Protein AF-A0A6C0EE30-F1 (afdb_monomer)

Organism: NCBI:txid1070528

pLDDT: mean 83.65, std 16.2, range [36.75, 96.75]

Sequence (124 aa):
MDLNNGRYNIQQLIKMKGKYTRYDMIGAINHWCSKNGGSYFTYIEKRRKSELEEIVVQYDINVDEMLVEIVKEREKANNFIPELQAKIKKNIDFFLDKIAMLESLLTAEQHEKYMEYCNSQNSN

Radius of gyration: 30.44 Å; Cα contacts (8 Å, |Δi|>4): 51; chains: 1; bounding box: 84×25×74 Å

Secondary structure (DSSP, 8-state):
---------TTS----SS---HHHHHHHHHHHHHHTTPPP-GGGGGS-HHHHHHHHHHTT--HHHHHHHHHHHHHHHHHHHHHHHHHHHHHHHHHHHHHHHHHHTS-HHHHHHHHHHHHHHS--

Foldseek 3Di:
DDPPPPPPPPPPCPDDDDDDDLVLLLQQVQQVCVVVVHDRDPVSNVDDPVVSRVVCSVVVGPSVVSVVVVVVVVVVVVVVVVVVVVVVVVVVVVVVVVVVVVLVVDDPVRNVVVVVVVVVVVPD

Structure (mmCIF, N/CA/C/O backbone):
data_AF-A0A6C0EE30-F1
#
_entry.id   AF-A0A6C0EE30-F1
#
loop_
_atom_site.group_PDB
_atom_site.id
_atom_site.type_symbol
_atom_site.label_atom_id
_atom_site.label_alt_id
_atom_site.label_comp_id
_atom_site.label_asym_id
_atom_site.label_entity_id
_atom_site.label_seq_id
_atom_site.pdbx_PDB_ins_code
_atom_site.Cartn_x
_atom_site.Cartn_y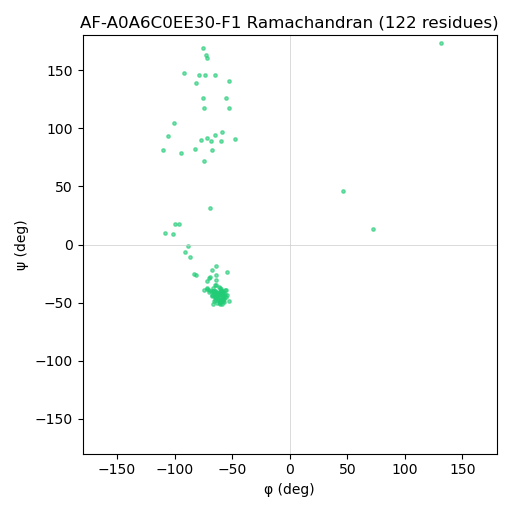
_atom_site.Cartn_z
_atom_site.occupancy
_atom_site.B_iso_or_equiv
_atom_site.auth_seq_id
_atom_site.auth_comp_id
_atom_site.auth_asym_id
_atom_site.auth_atom_id
_atom_site.pdbx_PDB_model_num
ATOM 1 N N . MET A 1 1 ? 54.076 -2.008 -29.529 1.00 37.97 1 MET A N 1
ATOM 2 C CA . MET A 1 1 ? 53.333 -1.320 -28.453 1.00 37.97 1 MET A CA 1
ATOM 3 C C . MET A 1 1 ? 52.061 -0.798 -29.087 1.00 37.97 1 MET A C 1
ATOM 5 O O . MET A 1 1 ? 52.052 0.316 -29.590 1.00 37.97 1 MET A O 1
ATOM 9 N N . ASP A 1 2 ? 51.037 -1.645 -29.139 1.00 38.50 2 ASP A N 1
ATOM 10 C CA . ASP A 1 2 ? 49.743 -1.311 -29.728 1.00 38.50 2 ASP A CA 1
ATOM 11 C C . ASP A 1 2 ? 48.768 -0.971 -28.608 1.00 38.50 2 ASP A C 1
ATOM 13 O O . ASP A 1 2 ? 48.280 -1.851 -27.902 1.00 38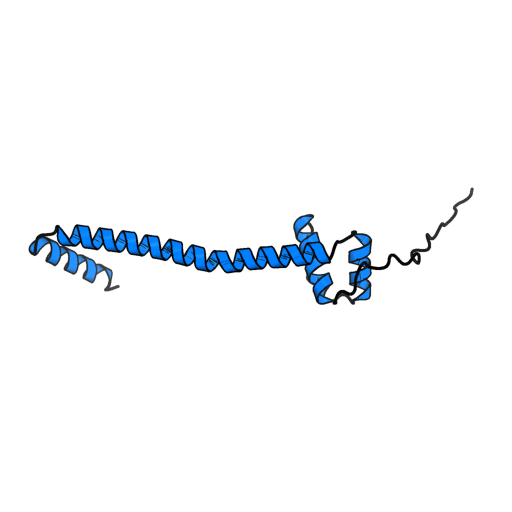.50 2 ASP A O 1
ATOM 17 N N . LEU A 1 3 ? 48.482 0.317 -28.437 1.00 41.25 3 LEU A N 1
ATOM 18 C CA . LEU A 1 3 ? 47.322 0.765 -27.674 1.00 41.25 3 LEU A CA 1
ATOM 19 C C . LEU A 1 3 ? 46.189 0.997 -28.672 1.00 41.25 3 LEU A C 1
ATOM 21 O O . LEU A 1 3 ? 45.905 2.118 -29.090 1.00 41.25 3 LEU A O 1
ATOM 25 N N . ASN A 1 4 ? 45.580 -0.120 -29.078 1.00 41.34 4 ASN A N 1
ATOM 26 C CA . ASN A 1 4 ? 44.314 -0.160 -29.797 1.00 41.34 4 ASN A CA 1
ATOM 27 C C . ASN A 1 4 ? 43.247 0.521 -28.937 1.00 41.34 4 ASN A C 1
ATOM 29 O O . ASN A 1 4 ? 42.655 -0.078 -28.039 1.00 41.34 4 ASN A O 1
ATOM 33 N N . ASN A 1 5 ? 43.014 1.798 -29.225 1.00 47.44 5 ASN A N 1
ATOM 34 C CA . ASN A 1 5 ? 41.933 2.594 -28.671 1.00 47.44 5 ASN A CA 1
ATOM 35 C C . ASN A 1 5 ? 40.626 2.153 -29.348 1.00 47.44 5 ASN A C 1
ATOM 37 O O . ASN A 1 5 ? 40.075 2.826 -30.220 1.00 47.44 5 ASN A O 1
ATOM 41 N N . GLY A 1 6 ? 40.172 0.955 -28.977 1.00 36.75 6 GLY A N 1
ATOM 42 C CA . GLY A 1 6 ? 38.884 0.399 -29.354 1.00 36.75 6 GLY A CA 1
ATOM 43 C C . GLY A 1 6 ? 37.780 1.203 -28.686 1.00 36.75 6 GLY A C 1
ATOM 44 O O . GLY A 1 6 ? 37.248 0.807 -27.653 1.00 36.75 6 GLY A O 1
ATOM 45 N N . ARG A 1 7 ? 37.431 2.348 -29.283 1.00 39.69 7 ARG A N 1
ATOM 46 C CA . ARG A 1 7 ? 36.115 2.958 -29.107 1.00 39.69 7 ARG A CA 1
ATOM 47 C C . ARG A 1 7 ? 35.106 1.931 -29.599 1.00 39.69 7 ARG A C 1
ATOM 49 O O . ARG A 1 7 ? 34.791 1.889 -30.786 1.00 39.69 7 ARG A O 1
ATOM 56 N N . TYR A 1 8 ? 34.659 1.059 -28.698 1.00 43.38 8 TYR A N 1
ATOM 57 C CA . TYR A 1 8 ? 33.507 0.217 -28.954 1.00 43.38 8 TYR A CA 1
ATOM 58 C C . TYR A 1 8 ? 32.388 1.144 -29.394 1.00 43.38 8 TYR A C 1
ATOM 60 O O . TYR A 1 8 ? 32.014 2.091 -28.705 1.00 43.38 8 TYR A O 1
ATOM 68 N N . ASN A 1 9 ? 31.951 0.920 -30.621 1.00 45.88 9 ASN A N 1
ATOM 69 C CA . ASN A 1 9 ? 30.910 1.671 -31.270 1.00 45.88 9 ASN A CA 1
ATOM 70 C C . ASN A 1 9 ? 29.601 1.327 -30.538 1.00 45.88 9 ASN A C 1
ATOM 72 O O . ASN A 1 9 ? 28.919 0.374 -30.909 1.00 45.88 9 ASN A O 1
ATOM 76 N N . ILE A 1 10 ? 29.257 2.077 -29.478 1.00 46.09 10 ILE A N 1
ATOM 77 C CA . ILE A 1 10 ? 27.979 1.998 -28.724 1.00 46.09 10 ILE A CA 1
ATOM 78 C C . ILE A 1 10 ? 26.808 2.514 -29.601 1.00 46.09 10 ILE A C 1
ATOM 80 O O . ILE A 1 10 ? 25.856 3.131 -29.143 1.00 46.09 10 ILE A O 1
ATOM 84 N N . GLN A 1 11 ? 26.908 2.313 -30.914 1.00 43.19 11 GLN A N 1
ATOM 85 C CA . GLN A 1 11 ? 25.850 2.470 -31.904 1.00 43.19 11 GLN A CA 1
ATOM 86 C C . GLN A 1 11 ? 25.381 1.111 -32.433 1.00 43.19 11 GLN A C 1
ATOM 88 O O . GLN A 1 11 ? 24.589 1.062 -33.374 1.00 43.19 11 GLN A O 1
ATOM 93 N N . GLN A 1 12 ? 25.798 -0.008 -31.825 1.00 47.94 12 GLN A N 1
ATOM 94 C CA . GLN A 1 12 ? 24.924 -1.176 -31.845 1.00 47.94 12 GLN A CA 1
ATOM 95 C C . GLN A 1 12 ? 23.680 -0.787 -31.052 1.00 47.94 12 GLN A C 1
ATOM 97 O O . GLN A 1 12 ? 23.691 -0.810 -29.828 1.00 47.94 12 GLN A O 1
ATOM 102 N N . LEU A 1 13 ? 22.664 -0.315 -31.780 1.00 52.53 13 LEU A N 1
ATOM 103 C CA . LEU A 1 13 ? 21.341 0.054 -31.297 1.00 52.53 13 LEU A CA 1
ATOM 104 C C . LEU A 1 13 ? 20.806 -1.059 -30.396 1.00 52.53 13 LEU A C 1
ATOM 106 O O . LEU A 1 13 ? 20.146 -1.986 -30.873 1.00 52.53 13 LEU A O 1
ATOM 110 N N . ILE A 1 14 ? 21.066 -0.971 -29.093 1.00 56.06 14 ILE A N 1
ATOM 111 C CA . ILE A 1 14 ? 20.335 -1.772 -28.129 1.00 56.06 14 ILE A CA 1
ATOM 112 C C . ILE A 1 14 ? 18.950 -1.145 -28.095 1.00 56.06 14 ILE A C 1
ATOM 114 O O . ILE A 1 14 ? 18.685 -0.122 -27.468 1.00 56.06 14 ILE A O 1
ATOM 118 N N . LYS A 1 15 ? 18.090 -1.694 -28.941 1.00 66.25 15 LYS A N 1
ATOM 119 C CA . LYS A 1 15 ? 16.738 -1.212 -29.133 1.00 66.25 15 LYS A CA 1
ATOM 120 C C . LYS A 1 15 ? 15.924 -1.655 -27.928 1.00 66.25 15 LYS A C 1
ATOM 122 O O . LYS A 1 15 ? 15.869 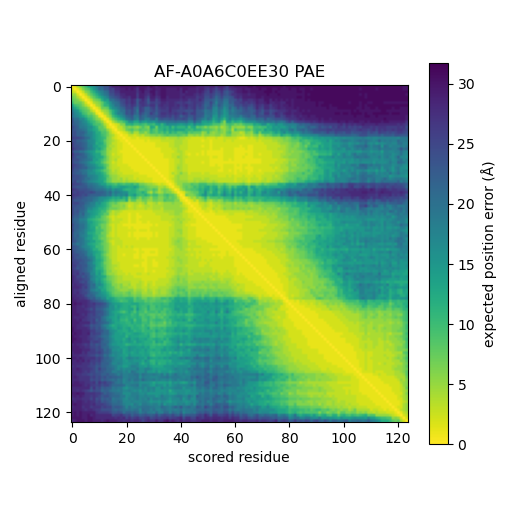-2.850 -27.636 1.00 66.25 15 LYS A O 1
ATOM 127 N N . MET A 1 16 ? 15.266 -0.712 -27.260 1.00 78.00 16 MET A N 1
ATOM 128 C CA . MET A 1 16 ? 14.304 -1.065 -26.223 1.00 78.00 16 MET A CA 1
ATOM 129 C C . MET A 1 16 ? 13.260 -2.057 -26.748 1.00 78.00 16 MET A C 1
ATOM 131 O O . MET A 1 16 ? 12.741 -1.929 -27.864 1.00 78.00 16 MET A O 1
ATOM 135 N N . LYS A 1 17 ? 12.908 -3.016 -25.894 1.00 74.38 17 LYS A N 1
ATOM 136 C CA . LYS A 1 17 ? 11.840 -3.983 -26.136 1.00 74.38 17 LYS A CA 1
ATOM 137 C C . LYS A 1 17 ? 10.493 -3.344 -25.784 1.00 74.38 17 LYS A C 1
ATOM 139 O O . LYS A 1 17 ? 10.008 -3.526 -24.678 1.00 74.38 17 LYS A O 1
ATOM 144 N N . GLY A 1 18 ? 9.912 -2.558 -26.690 1.00 80.62 18 GLY A N 1
ATOM 145 C CA . GLY A 1 18 ? 8.553 -2.017 -26.527 1.00 80.62 18 GLY A CA 1
ATOM 146 C C . GLY A 1 18 ? 8.418 -0.518 -26.794 1.00 80.62 18 GLY A C 1
ATOM 147 O O . GLY A 1 18 ? 9.395 0.188 -27.045 1.00 80.62 18 GLY A O 1
ATOM 148 N N . LYS A 1 19 ? 7.172 -0.030 -26.781 1.00 87.62 19 LYS A N 1
ATOM 149 C CA . LYS A 1 19 ? 6.827 1.389 -26.959 1.00 87.62 19 LYS A CA 1
ATOM 150 C C . LYS A 1 19 ? 6.325 1.964 -25.636 1.00 87.62 19 LYS A C 1
ATOM 152 O O . LYS A 1 19 ? 5.124 2.095 -25.439 1.00 87.62 19 LYS A O 1
ATOM 157 N N . TYR A 1 20 ? 7.251 2.334 -24.761 1.00 92.19 20 TYR A N 1
ATOM 158 C CA . TYR A 1 20 ? 6.923 2.910 -23.457 1.00 92.19 20 TYR A CA 1
ATOM 159 C C . TYR A 1 20 ? 6.868 4.435 -23.503 1.00 92.19 20 TYR A C 1
ATOM 161 O O . TYR A 1 20 ? 7.592 5.094 -24.270 1.00 92.19 20 TYR A O 1
ATOM 169 N N . THR A 1 21 ? 5.995 5.010 -22.681 1.00 93.88 21 THR A N 1
ATOM 170 C CA . THR A 1 21 ? 5.989 6.445 -22.414 1.00 93.88 21 THR A CA 1
ATOM 171 C C . THR A 1 21 ? 7.142 6.818 -21.480 1.00 93.88 21 THR A C 1
ATOM 173 O O . THR A 1 21 ? 7.808 5.970 -20.887 1.00 93.88 21 THR A O 1
ATOM 176 N N . ARG A 1 22 ? 7.392 8.124 -21.333 1.00 94.25 22 ARG A N 1
ATOM 177 C CA . ARG A 1 22 ? 8.385 8.625 -20.373 1.00 94.25 22 ARG A CA 1
ATOM 178 C C . ARG A 1 22 ? 8.045 8.195 -18.940 1.00 94.25 22 ARG A C 1
ATOM 180 O O . ARG A 1 22 ? 8.939 7.829 -18.189 1.00 94.25 22 ARG A O 1
ATOM 187 N N . TYR A 1 23 ? 6.762 8.235 -18.586 1.00 92.88 23 TYR A N 1
ATOM 188 C CA . TYR A 1 23 ? 6.285 7.925 -17.240 1.00 92.88 23 TYR A CA 1
ATOM 189 C C . TYR A 1 23 ? 6.373 6.434 -16.918 1.00 92.88 23 TYR A C 1
ATOM 191 O O . TYR A 1 23 ? 6.778 6.093 -15.812 1.00 92.88 23 TYR A O 1
ATOM 199 N N . ASP A 1 24 ? 6.099 5.568 -17.896 1.00 94.00 24 ASP A N 1
ATOM 200 C CA . ASP A 1 24 ? 6.273 4.117 -17.758 1.00 94.00 24 ASP A CA 1
ATOM 201 C C . ASP A 1 24 ? 7.719 3.766 -17.390 1.00 94.00 24 ASP A C 1
ATOM 203 O O . ASP A 1 24 ? 7.970 3.024 -16.443 1.00 94.00 24 ASP A O 1
ATOM 207 N N . MET A 1 25 ? 8.686 4.365 -18.094 1.00 93.81 25 MET A N 1
ATOM 208 C CA . MET A 1 25 ? 10.107 4.141 -17.822 1.00 93.81 25 MET A CA 1
ATOM 209 C C . MET A 1 25 ? 10.542 4.729 -16.482 1.00 93.81 25 MET A C 1
ATOM 211 O O . MET A 1 25 ? 11.290 4.082 -15.762 1.00 93.81 25 MET A O 1
ATOM 215 N N . ILE A 1 26 ? 10.065 5.922 -16.111 1.00 93.69 26 ILE A N 1
ATOM 216 C CA . ILE A 1 26 ? 10.344 6.498 -14.784 1.00 93.69 26 ILE A CA 1
ATOM 217 C C . ILE A 1 26 ? 9.848 5.556 -13.682 1.00 93.69 26 ILE A C 1
ATOM 219 O O . ILE A 1 26 ? 10.602 5.255 -12.758 1.00 93.69 26 ILE A O 1
ATOM 223 N N . GLY A 1 27 ? 8.608 5.072 -13.796 1.00 92.19 27 GLY A N 1
ATOM 224 C CA . GLY A 1 27 ? 8.029 4.128 -12.843 1.00 92.19 27 GLY A CA 1
ATOM 225 C C . GLY A 1 27 ? 8.849 2.844 -12.755 1.00 92.19 27 GLY A C 1
ATOM 226 O O . GLY A 1 27 ? 9.272 2.460 -11.667 1.00 92.19 27 GLY A O 1
ATOM 227 N N . ALA A 1 28 ? 9.148 2.233 -13.902 1.00 93.56 28 ALA A N 1
ATOM 228 C CA . ALA A 1 28 ? 9.917 0.997 -13.966 1.00 93.56 28 ALA A CA 1
ATOM 229 C C . ALA A 1 28 ? 11.341 1.139 -13.413 1.00 93.56 28 ALA A C 1
ATOM 231 O O . ALA A 1 28 ? 11.780 0.285 -12.648 1.00 93.56 28 ALA A O 1
ATOM 232 N N . ILE A 1 29 ? 12.055 2.218 -13.749 1.00 93.06 29 ILE A N 1
ATOM 233 C CA . ILE A 1 29 ? 13.419 2.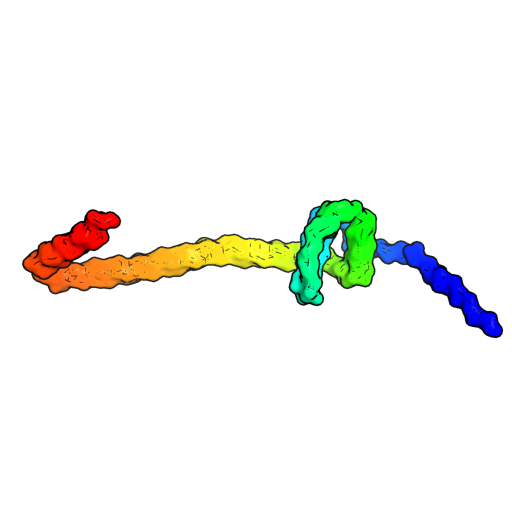439 -13.256 1.00 93.06 29 ILE A CA 1
ATOM 234 C C . ILE A 1 29 ? 13.413 2.693 -11.748 1.00 93.06 29 ILE A C 1
ATOM 236 O O . ILE A 1 29 ? 14.227 2.115 -11.034 1.00 93.06 29 ILE A O 1
ATOM 240 N N . ASN A 1 30 ? 12.495 3.521 -11.242 1.00 92.00 30 ASN A N 1
ATOM 241 C CA . ASN A 1 30 ? 12.398 3.775 -9.804 1.00 92.00 30 ASN A CA 1
ATOM 242 C C . ASN A 1 30 ? 12.092 2.492 -9.023 1.00 92.00 30 ASN A C 1
ATOM 244 O O . ASN A 1 30 ? 12.715 2.240 -7.990 1.00 92.00 30 ASN A O 1
ATOM 248 N N . HIS A 1 31 ? 11.179 1.666 -9.535 1.00 91.62 31 HIS A N 1
ATOM 249 C CA . HIS A 1 31 ? 10.846 0.377 -8.933 1.00 91.62 31 HIS A CA 1
ATOM 250 C C . HIS A 1 31 ? 12.029 -0.596 -8.962 1.00 91.62 31 HIS A C 1
ATOM 252 O O . HIS A 1 31 ? 12.388 -1.178 -7.937 1.00 91.62 31 HIS A O 1
ATOM 258 N N . TRP A 1 32 ? 12.715 -0.698 -10.103 1.00 92.81 32 TRP A N 1
ATOM 259 C CA . TRP A 1 32 ? 13.929 -1.500 -10.238 1.00 92.81 32 TRP A CA 1
ATOM 260 C C . TRP A 1 32 ? 15.026 -1.050 -9.262 1.00 92.81 32 TRP A C 1
ATOM 262 O O . TRP A 1 32 ? 15.622 -1.888 -8.584 1.00 92.81 32 TRP A O 1
ATOM 272 N N . CYS A 1 33 ? 15.259 0.258 -9.120 1.00 89.31 33 CYS A N 1
ATOM 273 C CA . CYS A 1 33 ? 16.209 0.800 -8.147 1.00 89.31 33 CYS A CA 1
ATOM 274 C C . CYS A 1 33 ? 15.829 0.397 -6.718 1.00 89.31 33 CYS A C 1
ATOM 276 O O . CYS A 1 33 ? 16.674 -0.136 -6.001 1.00 89.31 33 CYS A O 1
ATOM 278 N N . SER A 1 34 ? 14.559 0.574 -6.334 1.00 87.94 34 SER A N 1
ATOM 279 C CA . SER A 1 34 ? 14.060 0.191 -5.007 1.00 87.94 34 SER A CA 1
ATOM 280 C C . SER A 1 34 ? 14.319 -1.286 -4.692 1.00 87.94 34 SER A C 1
ATOM 282 O O . SER A 1 34 ? 14.679 -1.622 -3.566 1.00 87.94 34 SER A O 1
ATOM 284 N N . LYS A 1 35 ? 14.166 -2.176 -5.680 1.00 88.25 35 LYS A N 1
ATOM 285 C CA . LYS A 1 35 ? 14.427 -3.615 -5.522 1.00 88.25 35 LYS A CA 1
ATOM 286 C C . LYS A 1 35 ? 15.905 -3.968 -5.406 1.00 88.25 35 LYS A C 1
ATOM 288 O O . LYS A 1 35 ? 16.247 -4.932 -4.729 1.00 88.25 35 LYS A O 1
ATOM 293 N N . ASN A 1 36 ? 16.774 -3.200 -6.054 1.00 87.88 36 ASN A N 1
ATOM 294 C CA . ASN A 1 36 ? 18.209 -3.471 -6.122 1.00 87.88 36 ASN A CA 1
ATOM 295 C C . ASN A 1 36 ? 19.027 -2.631 -5.123 1.00 87.88 36 ASN A C 1
ATOM 297 O O . ASN A 1 36 ? 20.240 -2.498 -5.271 1.00 87.88 36 ASN A O 1
ATOM 301 N N . GLY A 1 37 ? 18.378 -2.051 -4.105 1.00 78.06 37 GLY A N 1
ATOM 302 C CA . GLY A 1 37 ? 19.039 -1.254 -3.063 1.00 78.06 37 GLY A CA 1
ATOM 303 C C . GLY A 1 37 ? 19.533 0.119 -3.535 1.00 78.06 37 GLY A C 1
ATOM 304 O O . GLY A 1 37 ? 20.322 0.761 -2.843 1.00 78.06 37 GLY A O 1
ATOM 305 N N . GLY A 1 38 ? 19.088 0.573 -4.708 1.00 74.81 38 GLY A N 1
ATOM 306 C CA . GLY A 1 38 ? 19.342 1.912 -5.222 1.00 74.81 38 GLY A CA 1
ATOM 307 C C . GLY A 1 38 ? 18.379 2.935 -4.621 1.00 74.81 38 GLY A C 1
ATOM 308 O O . GLY A 1 38 ? 17.184 2.681 -4.480 1.00 74.81 38 GLY A O 1
ATOM 309 N N . SER A 1 39 ? 18.889 4.119 -4.287 1.00 65.50 39 SER A N 1
ATOM 310 C CA . SER A 1 39 ? 18.061 5.224 -3.799 1.00 65.50 39 SER A CA 1
ATOM 311 C C . SER A 1 39 ? 17.089 5.726 -4.871 1.00 65.50 39 SER A C 1
ATOM 313 O O . SER A 1 39 ? 17.430 5.788 -6.052 1.00 65.50 39 SER A O 1
ATOM 315 N N . TYR A 1 40 ? 15.897 6.156 -4.445 1.00 64.56 40 TYR A N 1
ATOM 316 C CA . TYR A 1 40 ? 14.948 6.874 -5.297 1.00 64.56 40 TYR A CA 1
ATOM 317 C C . TYR A 1 40 ? 15.616 8.111 -5.902 1.00 64.56 40 TYR A C 1
ATOM 319 O O . TYR A 1 40 ? 16.147 8.963 -5.183 1.00 64.56 40 TYR A O 1
ATOM 327 N N . PHE A 1 41 ? 15.571 8.238 -7.223 1.00 66.75 41 PHE A N 1
ATOM 328 C CA . PHE A 1 41 ? 16.213 9.345 -7.910 1.00 66.75 41 PHE A CA 1
ATOM 329 C C . PHE A 1 41 ? 15.171 10.348 -8.394 1.00 66.75 41 PHE A C 1
ATOM 331 O O . PHE A 1 41 ? 14.696 10.263 -9.519 1.00 66.75 41 PHE A O 1
ATOM 338 N N . THR A 1 42 ? 14.892 11.384 -7.598 1.00 66.25 42 THR A N 1
ATOM 339 C CA . THR A 1 42 ? 14.108 12.558 -8.050 1.00 66.25 42 THR A CA 1
ATOM 340 C C . THR A 1 42 ? 14.694 13.199 -9.316 1.00 66.25 42 THR A C 1
ATOM 342 O O . THR A 1 42 ? 13.981 13.836 -10.088 1.00 66.25 42 THR A O 1
ATOM 345 N N . TYR A 1 43 ? 15.995 13.015 -9.585 1.00 71.69 43 TYR A N 1
ATOM 346 C CA . TYR A 1 43 ? 16.620 13.502 -10.815 1.00 71.69 43 TYR A CA 1
ATOM 347 C C . TYR A 1 43 ? 16.135 12.774 -12.076 1.00 71.69 43 TYR A C 1
ATOM 349 O O . TYR A 1 43 ? 16.277 13.323 -13.169 1.00 71.69 43 TYR A O 1
ATOM 357 N N . ILE A 1 44 ? 15.589 11.557 -11.962 1.00 84.00 44 ILE A N 1
ATOM 358 C CA . ILE A 1 44 ? 15.175 10.767 -13.127 1.00 84.00 44 ILE A CA 1
ATOM 359 C C . ILE A 1 44 ? 13.954 11.372 -13.818 1.00 84.00 44 ILE A C 1
ATOM 361 O O . ILE A 1 44 ? 13.819 11.291 -15.035 1.00 84.00 44 ILE A O 1
ATOM 365 N N . GLU A 1 45 ? 13.120 12.079 -13.057 1.00 84.12 45 GLU A N 1
ATOM 366 C CA . GLU A 1 45 ? 11.929 12.768 -13.554 1.00 84.12 45 GLU A CA 1
ATOM 367 C C . GLU A 1 45 ? 12.273 13.893 -14.541 1.00 84.12 45 GLU A C 1
ATOM 369 O O . GLU A 1 45 ? 11.466 14.229 -15.412 1.00 84.12 45 GLU A O 1
ATOM 374 N N . LYS A 1 46 ? 13.486 14.454 -14.427 1.00 88.31 46 LYS A N 1
ATOM 375 C CA . LYS A 1 46 ? 14.003 15.523 -15.294 1.00 88.31 46 LYS A CA 1
ATOM 376 C C . LYS A 1 46 ? 14.671 14.998 -16.567 1.00 88.31 46 LYS A C 1
ATOM 378 O O . LYS A 1 46 ? 14.982 15.798 -17.448 1.00 88.31 46 LYS A O 1
ATOM 383 N N . ARG A 1 47 ? 14.915 13.688 -16.668 1.00 89.88 47 ARG A N 1
ATOM 384 C CA . ARG A 1 47 ? 15.580 13.091 -17.830 1.00 89.88 47 ARG A CA 1
ATOM 385 C C . ARG A 1 47 ? 14.649 13.040 -19.034 1.00 89.88 47 ARG A C 1
ATOM 387 O O . ARG A 1 47 ? 13.435 12.841 -18.927 1.00 89.88 47 ARG A O 1
ATOM 394 N N . ARG A 1 48 ? 15.237 13.217 -20.211 1.00 92.75 48 ARG A N 1
ATOM 395 C CA . ARG A 1 48 ? 14.547 13.074 -21.493 1.00 92.75 48 ARG A CA 1
ATOM 396 C C . ARG A 1 48 ? 14.258 11.605 -21.760 1.00 92.75 48 ARG A C 1
ATOM 398 O O . ARG A 1 48 ? 14.911 10.717 -21.225 1.00 92.75 48 ARG A O 1
ATOM 405 N N . LYS A 1 49 ? 13.304 11.350 -22.657 1.00 91.06 49 LYS A N 1
ATOM 406 C CA . LYS A 1 49 ? 12.907 9.989 -23.028 1.00 91.06 49 LYS A CA 1
ATOM 407 C C . LYS A 1 49 ? 14.106 9.124 -23.443 1.00 91.06 49 LYS A C 1
ATOM 409 O O . LYS A 1 49 ? 14.260 8.043 -22.903 1.00 91.06 49 LYS A O 1
ATOM 414 N N . SER A 1 50 ? 14.970 9.628 -24.323 1.00 90.94 50 SER A N 1
ATOM 415 C CA . SER A 1 50 ? 16.154 8.898 -24.799 1.00 90.94 50 SER A CA 1
ATOM 416 C C . SER A 1 50 ? 17.121 8.518 -23.674 1.00 90.94 50 SER A C 1
ATOM 418 O O . SER A 1 50 ? 17.647 7.418 -23.659 1.00 90.94 50 SER A O 1
ATOM 420 N N . GLU A 1 51 ? 17.309 9.398 -22.690 1.00 90.62 51 GLU A N 1
ATOM 421 C CA . GLU A 1 51 ? 18.188 9.143 -21.540 1.00 90.62 51 GLU A CA 1
ATOM 422 C C . GLU A 1 51 ? 17.604 8.076 -20.604 1.00 90.62 51 GLU A C 1
ATOM 424 O O . GLU A 1 51 ? 18.345 7.374 -19.924 1.00 90.62 51 GLU A O 1
ATOM 429 N N . LEU A 1 52 ? 16.275 7.953 -20.546 1.00 92.25 52 LEU A N 1
ATOM 430 C CA . LEU A 1 52 ? 15.609 6.868 -19.824 1.00 92.25 52 LEU A CA 1
ATOM 431 C C . LEU A 1 52 ? 15.720 5.546 -20.584 1.00 92.25 52 LEU A C 1
ATOM 433 O O . LEU A 1 52 ? 15.949 4.519 -19.959 1.00 92.25 52 LEU A O 1
ATOM 437 N N . GLU A 1 53 ? 15.596 5.574 -21.913 1.00 92.50 53 GLU A N 1
ATOM 438 C CA . GLU A 1 53 ? 15.789 4.396 -22.767 1.00 92.50 53 GLU A CA 1
ATOM 439 C C . GLU A 1 53 ? 17.210 3.835 -22.608 1.00 92.50 53 GLU A C 1
ATOM 441 O O . GLU A 1 53 ? 17.373 2.628 -22.451 1.00 92.50 53 GLU A O 1
ATOM 446 N N . GLU A 1 54 ? 18.223 4.708 -22.557 1.00 91.06 54 GLU A N 1
ATOM 447 C CA . GLU A 1 54 ? 19.613 4.340 -22.259 1.00 91.06 54 GLU A CA 1
ATOM 448 C C . GLU A 1 54 ? 19.750 3.649 -20.897 1.00 91.06 54 GLU A C 1
ATOM 450 O O . GLU A 1 54 ? 20.406 2.616 -20.809 1.00 91.06 54 GLU A O 1
ATOM 455 N N . ILE A 1 55 ? 19.101 4.167 -19.848 1.00 89.62 55 ILE A N 1
ATOM 456 C CA . ILE A 1 55 ? 19.120 3.548 -18.512 1.00 89.62 55 ILE A CA 1
ATOM 457 C C . ILE A 1 55 ? 18.437 2.176 -18.537 1.00 89.62 55 ILE A C 1
ATOM 459 O O . ILE A 1 55 ? 18.995 1.205 -18.033 1.00 89.62 55 ILE A O 1
ATOM 463 N N . VAL A 1 56 ? 17.247 2.081 -19.138 1.00 91.50 56 VAL A N 1
ATOM 464 C CA . VAL A 1 56 ? 16.499 0.818 -19.260 1.00 91.50 56 VAL A CA 1
ATOM 465 C C . VAL A 1 56 ? 17.354 -0.247 -19.935 1.00 91.50 56 VAL A C 1
ATOM 467 O O . VAL A 1 56 ? 17.440 -1.373 -19.460 1.00 91.50 56 VAL A O 1
ATOM 470 N N . VAL A 1 57 ? 18.022 0.129 -21.018 1.00 90.81 57 VAL A N 1
ATOM 471 C CA . VAL A 1 57 ? 18.938 -0.729 -21.764 1.00 90.81 57 VAL A CA 1
ATOM 472 C C . VAL A 1 57 ? 20.169 -1.108 -20.942 1.00 90.81 57 VAL A C 1
ATOM 474 O O . VAL A 1 57 ? 20.530 -2.280 -20.887 1.00 90.81 57 VAL A O 1
ATOM 477 N N . GLN A 1 58 ? 20.821 -0.127 -20.317 1.00 89.12 58 GLN A N 1
ATOM 478 C CA . GLN A 1 58 ? 22.081 -0.305 -19.596 1.00 89.12 58 GLN A CA 1
ATOM 479 C C . GLN A 1 58 ? 21.941 -1.290 -18.433 1.00 89.12 58 GLN A C 1
ATOM 481 O O . GLN A 1 58 ? 22.864 -2.056 -18.164 1.00 89.12 58 GLN A O 1
ATOM 486 N N . TYR A 1 59 ? 20.801 -1.253 -17.747 1.00 88.94 59 TYR A N 1
ATOM 487 C CA . TYR A 1 59 ? 20.518 -2.089 -16.583 1.00 88.94 59 TYR A CA 1
ATOM 488 C C . TYR A 1 59 ? 19.612 -3.289 -16.903 1.00 88.94 59 TYR A C 1
ATOM 490 O O . TYR A 1 59 ? 19.160 -3.956 -15.976 1.00 88.94 59 TYR A O 1
ATOM 498 N N . ASP A 1 60 ? 19.345 -3.556 -18.190 1.00 90.69 60 ASP A N 1
ATOM 499 C CA . ASP A 1 60 ? 18.435 -4.609 -18.675 1.00 90.69 60 ASP A CA 1
ATOM 500 C C . ASP A 1 60 ? 17.093 -4.632 -17.916 1.00 90.69 60 ASP A C 1
ATOM 502 O O . ASP A 1 60 ? 16.600 -5.662 -17.456 1.00 90.69 60 ASP A O 1
ATOM 506 N N . ILE A 1 61 ? 16.507 -3.446 -17.732 1.00 91.25 61 ILE A N 1
ATOM 507 C CA . ILE A 1 61 ? 15.276 -3.276 -16.962 1.00 91.25 61 ILE A CA 1
ATOM 508 C C . ILE A 1 61 ? 14.102 -3.781 -17.796 1.00 91.25 61 ILE A C 1
ATOM 510 O O . ILE A 1 61 ? 13.751 -3.217 -18.836 1.00 91.25 61 ILE A O 1
ATOM 514 N N . ASN A 1 62 ? 13.434 -4.819 -17.300 1.00 93.12 62 ASN A N 1
ATOM 515 C CA . ASN A 1 62 ? 12.199 -5.315 -17.887 1.00 93.12 62 ASN A CA 1
ATOM 516 C C . ASN A 1 62 ? 11.017 -4.402 -17.519 1.00 93.12 62 ASN A C 1
ATOM 518 O O . ASN A 1 62 ? 10.369 -4.590 -16.491 1.00 93.12 62 ASN A O 1
ATOM 522 N N . VAL A 1 63 ? 10.751 -3.391 -18.351 1.00 92.88 63 VAL A N 1
ATOM 523 C CA . VAL A 1 63 ? 9.721 -2.371 -18.084 1.00 92.88 63 VAL A CA 1
ATOM 524 C C . VAL A 1 63 ? 8.337 -2.989 -17.872 1.00 92.88 63 VAL A C 1
ATOM 526 O O . VAL A 1 63 ? 7.677 -2.634 -16.900 1.00 92.88 63 VAL A O 1
ATOM 529 N N . ASP A 1 64 ? 7.919 -3.940 -18.712 1.00 92.75 64 ASP A N 1
ATOM 530 C CA . ASP A 1 64 ? 6.617 -4.609 -18.576 1.00 92.75 64 ASP A CA 1
ATOM 531 C C . ASP A 1 64 ? 6.467 -5.298 -17.213 1.00 92.75 64 ASP A C 1
ATOM 533 O O . ASP A 1 64 ? 5.457 -5.135 -16.527 1.00 92.75 64 ASP A O 1
ATOM 537 N N . GLU A 1 65 ? 7.493 -6.037 -16.790 1.00 93.38 65 GLU A N 1
ATOM 538 C CA . GLU A 1 65 ? 7.494 -6.730 -15.501 1.00 93.38 65 GLU A CA 1
ATOM 539 C C . GLU A 1 65 ? 7.435 -5.747 -14.332 1.00 93.38 65 GLU A C 1
ATOM 541 O O . GLU A 1 65 ? 6.603 -5.914 -13.439 1.00 93.38 65 GLU A O 1
ATOM 546 N N . MET A 1 66 ? 8.243 -4.682 -14.370 1.00 94.25 66 MET A N 1
ATOM 547 C CA . MET A 1 66 ? 8.223 -3.663 -13.318 1.00 94.25 66 MET A CA 1
ATOM 548 C C . MET A 1 66 ? 6.844 -2.993 -13.219 1.00 94.25 66 MET A C 1
ATOM 550 O O . MET A 1 66 ? 6.333 -2.794 -12.119 1.00 94.25 66 MET A O 1
ATOM 554 N N . LEU A 1 67 ? 6.200 -2.680 -14.349 1.00 92.38 67 LEU A N 1
ATOM 555 C CA . LEU A 1 67 ? 4.864 -2.074 -14.354 1.00 92.38 67 LEU A CA 1
ATOM 556 C C . LEU A 1 67 ? 3.793 -3.016 -13.791 1.00 92.38 67 LEU A C 1
ATOM 558 O O . LEU A 1 67 ? 2.941 -2.578 -13.016 1.00 92.38 67 LEU A O 1
ATOM 562 N N . VAL A 1 68 ? 3.841 -4.308 -14.133 1.00 93.56 68 VAL A N 1
ATOM 563 C CA . VAL A 1 68 ? 2.920 -5.317 -13.581 1.00 93.56 68 VAL A CA 1
ATOM 564 C C . VAL A 1 68 ? 3.057 -5.414 -12.062 1.00 93.56 68 VAL A C 1
ATOM 566 O O . VAL A 1 68 ? 2.060 -5.532 -11.349 1.00 93.56 68 VAL A O 1
ATOM 569 N N . GLU A 1 69 ? 4.279 -5.362 -11.545 1.00 93.44 69 GLU A N 1
ATOM 570 C CA . GLU A 1 69 ? 4.513 -5.398 -10.104 1.00 93.44 69 GLU A CA 1
ATOM 571 C C . GLU A 1 69 ? 4.008 -4.148 -9.390 1.00 93.44 69 GLU A C 1
ATOM 573 O O . GLU A 1 69 ? 3.332 -4.282 -8.369 1.00 93.44 69 GLU A O 1
ATOM 578 N N . ILE A 1 70 ? 4.245 -2.960 -9.954 1.00 90.44 70 ILE A N 1
ATOM 579 C CA . ILE A 1 70 ? 3.718 -1.695 -9.420 1.00 90.44 70 ILE A CA 1
ATOM 580 C C . ILE A 1 70 ? 2.188 -1.758 -9.302 1.00 90.44 70 ILE A C 1
ATOM 582 O O . ILE A 1 70 ? 1.619 -1.341 -8.291 1.00 90.44 70 ILE A O 1
ATOM 586 N N . VAL A 1 71 ? 1.500 -2.314 -10.307 1.00 91.62 71 VAL A N 1
ATOM 587 C CA . VAL A 1 71 ? 0.039 -2.500 -10.260 1.00 91.62 71 VAL A CA 1
ATOM 588 C C . VAL A 1 71 ? -0.361 -3.437 -9.119 1.00 91.62 71 VAL A C 1
ATOM 590 O O . VAL A 1 71 ? -1.237 -3.084 -8.330 1.00 91.62 71 VAL A O 1
ATOM 593 N N . LYS A 1 72 ? 0.313 -4.583 -8.966 1.00 90.56 72 LYS A N 1
ATOM 594 C CA . LYS A 1 72 ? 0.037 -5.533 -7.872 1.00 90.56 72 LYS A CA 1
ATOM 595 C C . LYS A 1 72 ? 0.256 -4.914 -6.493 1.00 90.56 72 LYS A C 1
ATOM 597 O O . LYS A 1 72 ? -0.513 -5.175 -5.570 1.00 90.56 72 LYS A O 1
ATOM 602 N N . GLU A 1 73 ? 1.305 -4.117 -6.318 1.00 87.94 73 GLU A N 1
ATOM 603 C CA . GLU A 1 73 ? 1.567 -3.422 -5.054 1.00 87.94 73 GLU A CA 1
ATOM 604 C C . GLU A 1 73 ? 0.498 -2.373 -4.755 1.00 87.94 73 GLU A C 1
ATOM 606 O O . GLU A 1 73 ? 0.016 -2.289 -3.623 1.00 87.94 73 GLU A O 1
ATOM 611 N N . ARG A 1 74 ? 0.050 -1.637 -5.776 1.00 87.06 74 ARG A N 1
ATOM 612 C CA . ARG A 1 74 ? -1.058 -0.689 -5.642 1.00 87.06 74 ARG A CA 1
ATOM 613 C C . ARG A 1 74 ? -2.361 -1.384 -5.256 1.00 87.06 74 ARG A C 1
ATOM 615 O O . ARG A 1 74 ? -3.071 -0.889 -4.387 1.00 87.06 74 ARG A O 1
ATOM 622 N N . GLU A 1 75 ? -2.674 -2.525 -5.860 1.00 89.12 75 GLU A N 1
ATOM 623 C CA . GLU A 1 75 ? -3.852 -3.322 -5.498 1.00 89.12 75 GLU A CA 1
ATOM 624 C C . GLU A 1 75 ? -3.779 -3.819 -4.051 1.00 89.12 75 GLU A C 1
ATOM 626 O O . GLU A 1 75 ? -4.749 -3.683 -3.306 1.00 89.12 75 GLU A O 1
ATOM 631 N N . LYS A 1 76 ? -2.614 -4.312 -3.607 1.00 86.44 76 LYS A N 1
ATOM 632 C CA . LYS A 1 76 ? -2.397 -4.688 -2.201 1.00 86.44 76 LYS A CA 1
ATOM 633 C C . LYS A 1 76 ? -2.621 -3.507 -1.257 1.00 86.44 76 LYS A C 1
ATOM 635 O O . LYS A 1 76 ? -3.319 -3.655 -0.259 1.00 86.44 76 LYS A O 1
ATOM 640 N N . ALA A 1 77 ? -2.065 -2.339 -1.574 1.00 83.44 77 ALA A N 1
ATOM 641 C CA . ALA A 1 77 ? -2.235 -1.136 -0.762 1.00 83.44 77 ALA A CA 1
ATOM 642 C C . ALA A 1 77 ? -3.702 -0.670 -0.715 1.00 83.44 77 ALA A C 1
ATOM 644 O O . ALA A 1 77 ? -4.201 -0.311 0.352 1.00 83.44 77 ALA A O 1
ATOM 645 N N . ASN A 1 78 ? -4.410 -0.734 -1.847 1.00 85.62 78 ASN A N 1
ATOM 646 C CA . ASN A 1 78 ? -5.828 -0.385 -1.932 1.00 85.62 78 ASN A CA 1
ATOM 647 C C . ASN A 1 78 ? -6.711 -1.316 -1.093 1.00 85.62 78 ASN A C 1
ATOM 649 O O . ASN A 1 78 ? -7.696 -0.850 -0.529 1.00 85.62 78 ASN A O 1
ATOM 653 N N . ASN A 1 79 ? -6.363 -2.601 -0.991 1.00 84.88 79 ASN A N 1
ATOM 654 C CA . ASN A 1 79 ? -7.117 -3.577 -0.198 1.00 84.88 79 ASN A CA 1
ATOM 655 C C . ASN A 1 79 ? -6.743 -3.551 1.292 1.00 84.88 79 ASN A C 1
ATOM 657 O O . ASN A 1 79 ? -7.579 -3.850 2.141 1.00 84.88 79 ASN A O 1
ATOM 661 N N . PHE A 1 80 ? -5.529 -3.111 1.630 1.00 86.12 80 PHE A N 1
ATOM 662 C CA . PHE A 1 80 ? -5.060 -3.055 3.013 1.00 86.12 80 PHE A CA 1
ATOM 663 C C . PHE A 1 80 ? -5.887 -2.105 3.894 1.00 86.12 80 PHE A C 1
ATOM 665 O O . PHE A 1 80 ? -6.221 -2.448 5.028 1.00 86.12 80 PHE A O 1
ATOM 672 N N . ILE A 1 81 ? -6.244 -0.915 3.389 1.00 82.69 81 ILE A N 1
ATOM 673 C CA . ILE A 1 81 ? -6.987 0.082 4.180 1.00 82.69 81 ILE A CA 1
ATOM 674 C C . ILE A 1 81 ? -8.411 -0.407 4.512 1.00 82.69 81 ILE A C 1
ATOM 676 O O . ILE A 1 81 ? -8.759 -0.404 5.697 1.00 82.69 81 ILE A O 1
ATOM 680 N N . PRO A 1 82 ?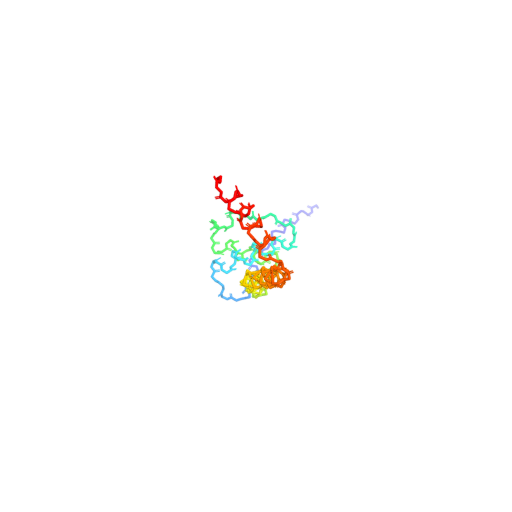 -9.229 -0.868 3.542 1.00 87.94 82 PRO A N 1
ATOM 681 C CA . PRO A 1 82 ? -10.543 -1.440 3.831 1.00 87.94 82 PRO A CA 1
ATOM 682 C C . PRO A 1 82 ? -10.483 -2.661 4.755 1.00 87.94 82 PRO A C 1
ATOM 684 O O . PRO A 1 82 ? -11.298 -2.770 5.669 1.00 87.94 82 PRO A O 1
ATOM 687 N N . GLU A 1 83 ? -9.511 -3.560 4.568 1.00 89.94 83 GLU A N 1
ATOM 688 C CA . GLU A 1 83 ? -9.342 -4.735 5.434 1.00 89.94 83 GLU A CA 1
ATOM 689 C C . GLU A 1 83 ? -9.015 -4.338 6.878 1.00 89.94 83 GLU A C 1
ATOM 691 O O . GLU A 1 83 ? -9.600 -4.871 7.827 1.00 89.94 83 GLU A O 1
ATOM 696 N N . LEU A 1 84 ? -8.119 -3.365 7.060 1.00 90.94 84 LEU A N 1
ATOM 697 C CA . LEU A 1 84 ? -7.775 -2.845 8.378 1.00 90.94 84 LEU A CA 1
ATOM 698 C C . LEU A 1 84 ? -8.983 -2.172 9.041 1.00 90.94 84 LEU A C 1
ATOM 700 O O . LEU A 1 84 ? -9.254 -2.427 10.215 1.00 90.94 84 LEU A O 1
ATOM 704 N N . GLN A 1 85 ? -9.742 -1.367 8.292 1.00 90.75 85 GLN A N 1
ATOM 705 C CA . GLN A 1 85 ? -10.973 -0.739 8.778 1.00 90.75 85 GLN A CA 1
ATOM 706 C C . GLN A 1 85 ? -12.017 -1.780 9.195 1.00 90.75 85 GLN A C 1
ATOM 708 O O . GLN A 1 85 ? -12.583 -1.675 10.284 1.00 90.75 85 GLN A O 1
ATOM 713 N N . ALA A 1 86 ? -12.236 -2.814 8.380 1.00 93.81 86 ALA A N 1
ATOM 714 C CA . ALA A 1 86 ? -13.163 -3.897 8.695 1.00 93.81 86 ALA A CA 1
ATOM 715 C C . ALA A 1 86 ? -12.742 -4.655 9.963 1.00 93.81 86 ALA A C 1
ATOM 717 O O . ALA A 1 86 ? -13.580 -4.971 10.808 1.00 93.81 86 ALA A O 1
ATOM 718 N N . LYS A 1 87 ? -11.438 -4.903 10.136 1.00 94.69 87 LYS A N 1
ATOM 719 C CA . LYS A 1 87 ? -10.895 -5.564 11.329 1.00 94.69 87 LYS A CA 1
ATOM 720 C C . LYS A 1 87 ? -11.049 -4.710 12.588 1.00 94.69 87 LYS A C 1
ATOM 722 O O . LYS A 1 87 ? -11.444 -5.237 13.625 1.00 94.69 87 LYS A O 1
ATOM 727 N N . ILE A 1 88 ? -10.765 -3.409 12.502 1.00 94.88 88 ILE A N 1
ATOM 728 C CA . ILE A 1 88 ? -10.964 -2.470 13.615 1.00 94.88 88 ILE A CA 1
ATOM 729 C C . ILE A 1 88 ? -12.443 -2.427 13.997 1.00 94.88 88 ILE A C 1
ATOM 731 O O . ILE A 1 88 ? -12.765 -2.623 15.165 1.00 94.88 88 ILE A O 1
ATOM 735 N N . LYS A 1 89 ? -13.337 -2.253 13.017 1.00 95.44 89 LYS A N 1
ATOM 736 C CA . LYS A 1 89 ? -14.782 -2.225 13.251 1.00 95.44 89 LYS A CA 1
ATOM 737 C C . LYS A 1 89 ? -15.270 -3.502 13.935 1.00 95.44 89 LYS A C 1
ATOM 739 O O . LYS A 1 89 ? -15.904 -3.417 14.975 1.00 95.44 89 LYS A O 1
ATOM 744 N N . LYS A 1 90 ? -14.884 -4.676 13.423 1.00 95.81 90 LYS A N 1
ATOM 745 C CA . LYS A 1 90 ? -15.241 -5.969 14.027 1.00 95.81 90 LYS A CA 1
ATOM 746 C C . LYS A 1 90 ? -14.805 -6.074 15.493 1.00 95.81 90 LYS A C 1
ATOM 748 O O . LYS A 1 90 ? -15.529 -6.638 16.306 1.00 95.81 90 LYS A O 1
ATOM 753 N N . ASN A 1 91 ? -13.625 -5.556 15.831 1.00 95.19 91 ASN A N 1
ATOM 754 C CA . ASN A 1 91 ? -13.147 -5.559 17.212 1.00 95.19 91 ASN A CA 1
ATOM 755 C C . ASN A 1 91 ? -13.944 -4.593 18.096 1.00 95.19 91 ASN A C 1
ATOM 757 O O . ASN A 1 91 ? -14.246 -4.943 19.231 1.00 95.19 91 ASN A O 1
ATOM 761 N N . ILE A 1 92 ? -14.284 -3.403 17.587 1.00 95.75 92 ILE A N 1
ATOM 762 C CA . ILE A 1 92 ? -15.139 -2.444 18.301 1.00 95.75 92 ILE A CA 1
ATOM 763 C C . ILE A 1 92 ? -16.505 -3.076 18.577 1.00 95.75 92 ILE A C 1
ATOM 765 O O . ILE A 1 92 ? -16.919 -3.109 19.731 1.00 95.75 92 ILE A O 1
ATOM 769 N N . ASP A 1 93 ? -17.148 -3.640 17.552 1.00 96.56 93 ASP A N 1
ATOM 770 C CA . ASP A 1 93 ? -18.459 -4.288 17.668 1.00 96.56 93 ASP A CA 1
ATOM 771 C C . ASP A 1 93 ? -18.421 -5.416 18.718 1.00 96.56 93 ASP A C 1
ATOM 773 O O . ASP A 1 93 ? -19.263 -5.470 19.609 1.00 96.56 93 ASP A O 1
ATOM 777 N N . PHE A 1 94 ? -17.369 -6.246 18.714 1.00 96.75 94 PHE A N 1
ATOM 778 C CA . PHE A 1 94 ? -17.173 -7.289 19.728 1.00 96.75 94 PHE A CA 1
ATOM 779 C C . PHE A 1 94 ? -17.089 -6.741 21.164 1.00 96.75 94 PHE A C 1
ATOM 781 O O . PHE A 1 94 ? -17.633 -7.341 22.094 1.00 96.75 94 PHE A O 1
ATOM 788 N N . PHE A 1 95 ? -16.388 -5.624 21.377 1.00 95.88 95 PHE A N 1
ATOM 789 C CA . PHE A 1 95 ? -16.310 -5.013 22.704 1.00 95.88 95 PHE A CA 1
ATOM 790 C C . PHE A 1 95 ? -17.629 -4.363 23.117 1.00 95.88 95 PHE A C 1
ATOM 792 O O . PHE A 1 95 ? -17.999 -4.488 24.282 1.00 95.88 95 PHE A O 1
ATOM 799 N N . LEU A 1 96 ? -18.346 -3.726 22.188 1.00 95.50 96 LEU A N 1
ATOM 800 C CA . LEU A 1 96 ? -19.670 -3.158 22.448 1.00 95.50 96 LEU A CA 1
ATOM 801 C C . LEU A 1 96 ? -20.664 -4.242 22.872 1.00 95.50 96 LEU A C 1
ATOM 803 O O . LEU A 1 96 ? -21.316 -4.088 23.900 1.00 95.50 96 LEU A O 1
ATOM 807 N N . ASP A 1 97 ? -20.704 -5.370 22.161 1.00 96.12 97 ASP A N 1
ATOM 808 C CA . ASP A 1 97 ? -21.563 -6.505 22.516 1.00 96.12 97 ASP A CA 1
ATOM 809 C C . ASP A 1 97 ? -21.227 -7.049 23.911 1.00 96.12 97 ASP A C 1
ATOM 811 O O . ASP A 1 97 ? -22.111 -7.372 24.708 1.00 96.12 97 ASP A O 1
ATOM 815 N N . LYS A 1 98 ? -19.932 -7.122 24.243 1.00 95.81 98 LYS A N 1
ATOM 816 C CA . LYS A 1 98 ? -19.481 -7.565 25.564 1.00 95.81 98 LYS A CA 1
ATOM 817 C C . LYS A 1 98 ? -19.876 -6.581 26.667 1.00 95.81 98 LYS A C 1
ATOM 819 O O . LYS A 1 98 ? -20.256 -7.028 27.746 1.00 95.81 98 LYS A O 1
ATOM 824 N N . ILE A 1 99 ? -19.776 -5.276 26.416 1.00 92.62 99 ILE A N 1
ATOM 825 C CA . ILE A 1 99 ? -20.214 -4.238 27.358 1.00 92.62 99 ILE A CA 1
ATOM 826 C C . ILE A 1 99 ? -21.723 -4.347 27.570 1.00 92.62 99 ILE A C 1
ATOM 828 O O . ILE A 1 99 ? -22.142 -4.502 28.711 1.00 92.62 99 ILE A O 1
ATOM 832 N N . ALA A 1 100 ? -22.514 -4.406 26.497 1.00 93.06 100 ALA A N 1
ATOM 833 C CA . ALA A 1 100 ? -23.967 -4.537 26.575 1.00 93.06 100 ALA A CA 1
ATOM 834 C C . ALA A 1 100 ? -24.399 -5.797 27.348 1.00 93.06 100 ALA A C 1
ATOM 836 O O . ALA A 1 100 ? -25.313 -5.760 28.173 1.00 93.06 100 ALA A O 1
ATOM 837 N N . MET A 1 101 ? -23.706 -6.923 27.137 1.00 95.06 101 MET A N 1
ATOM 838 C CA . MET A 1 101 ? -23.934 -8.138 27.920 1.00 95.06 101 MET A CA 1
ATOM 839 C C . MET A 1 101 ? -23.648 -7.905 29.408 1.00 95.06 101 MET A C 1
ATOM 841 O O . MET A 1 101 ? -24.456 -8.291 30.248 1.00 95.06 101 MET A O 1
ATOM 845 N N . LEU A 1 102 ? -22.517 -7.287 29.754 1.00 93.38 102 LEU A N 1
ATOM 846 C CA . LEU A 1 102 ? -22.161 -7.015 31.148 1.00 93.38 102 LEU A CA 1
ATOM 847 C C . LEU A 1 102 ? -23.130 -6.025 31.809 1.00 93.38 102 LEU A C 1
ATOM 849 O O . LEU A 1 102 ? -23.528 -6.258 32.946 1.00 93.38 102 LEU A O 1
ATOM 853 N N . GLU A 1 103 ? -23.556 -4.982 31.097 1.00 91.06 103 GLU A N 1
ATOM 854 C CA . GLU A 1 103 ? -24.569 -4.022 31.551 1.00 91.06 103 GLU A CA 1
ATOM 855 C C . GLU A 1 103 ? -25.905 -4.709 31.847 1.00 91.06 103 GLU A C 1
ATOM 857 O O . GLU A 1 103 ? -26.530 -4.418 32.865 1.00 91.06 103 GLU A O 1
ATOM 862 N N . SER A 1 104 ? -26.311 -5.683 31.023 1.00 92.06 104 SER A N 1
ATOM 863 C CA . SER A 1 104 ? -27.552 -6.443 31.239 1.00 92.06 104 SER A CA 1
ATOM 864 C C . SER A 1 104 ? -27.555 -7.285 32.522 1.00 92.06 104 SER A C 1
ATOM 866 O O . SER A 1 104 ? -28.617 -7.687 32.995 1.00 92.06 104 SER A O 1
ATOM 868 N N . LEU A 1 105 ? -26.374 -7.553 33.090 1.00 94.75 105 LEU A N 1
ATOM 869 C CA . LEU A 1 105 ? -26.210 -8.300 34.338 1.00 94.75 105 LEU A CA 1
ATOM 870 C C . LEU A 1 105 ? -26.203 -7.393 35.577 1.00 94.75 105 LEU A C 1
ATOM 872 O O . LEU A 1 105 ? -26.165 -7.907 36.697 1.00 94.75 105 LEU A O 1
ATOM 876 N N . LEU A 1 106 ? -26.216 -6.069 35.403 1.00 94.06 106 LE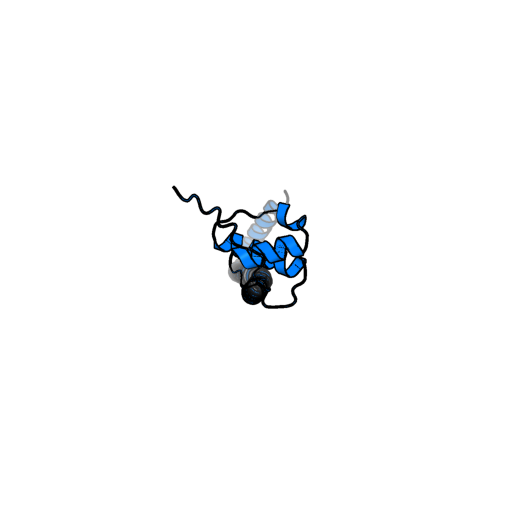U A N 1
ATOM 877 C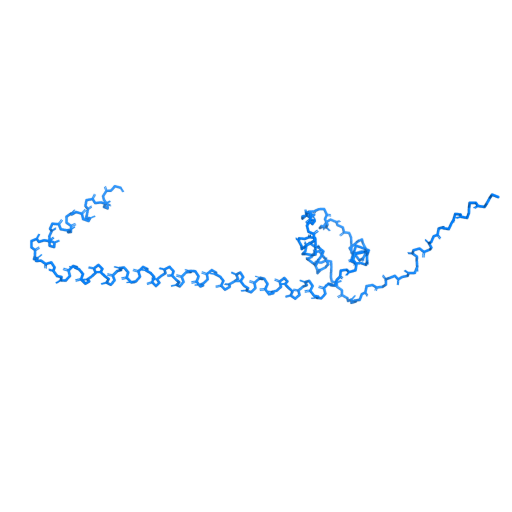 CA . LEU A 1 106 ? -26.205 -5.118 36.510 1.00 94.06 106 LEU A CA 1
ATOM 878 C C . LEU A 1 106 ? -27.592 -4.975 37.139 1.00 94.06 106 LEU A C 1
ATOM 880 O O . LEU A 1 106 ? -28.622 -4.994 36.464 1.00 94.06 106 LEU A O 1
ATOM 884 N N . THR A 1 107 ? -27.623 -4.760 38.454 1.00 95.19 107 THR A N 1
ATOM 885 C CA . THR A 1 107 ? -28.838 -4.284 39.126 1.00 95.19 107 THR A CA 1
ATOM 886 C C . THR A 1 107 ? -29.087 -2.808 38.804 1.00 95.19 107 THR A C 1
ATOM 888 O O . THR A 1 107 ? -28.175 -2.092 38.392 1.00 95.19 107 THR A O 1
ATOM 891 N N . ALA A 1 108 ? -30.307 -2.318 39.047 1.00 92.62 108 ALA A N 1
ATOM 892 C CA . ALA A 1 108 ? -30.655 -0.914 38.807 1.00 92.62 108 ALA A CA 1
ATOM 893 C C . ALA A 1 108 ? -29.706 0.071 39.524 1.00 92.62 108 ALA A C 1
ATOM 895 O O . ALA A 1 108 ? -29.229 1.016 38.905 1.00 92.62 108 ALA A O 1
ATOM 896 N N . GLU A 1 109 ? -29.360 -0.196 40.790 1.00 93.31 109 GLU A N 1
ATOM 897 C CA . GLU A 1 109 ? -28.443 0.653 41.571 1.00 93.31 109 GLU A CA 1
ATOM 898 C C . GLU A 1 109 ? -27.003 0.625 41.019 1.00 93.31 109 GLU A C 1
ATOM 900 O O . GLU A 1 109 ? -26.304 1.638 41.004 1.00 93.31 109 GLU A O 1
ATOM 905 N N . GLN A 1 110 ? -26.538 -0.535 40.544 1.00 92.69 110 GLN A N 1
ATOM 906 C CA . GLN A 1 110 ? -25.213 -0.666 39.929 1.00 92.69 110 GLN A CA 1
ATOM 907 C C . GLN A 1 110 ? -25.151 0.027 38.568 1.00 92.69 110 GLN A C 1
ATOM 909 O O . GLN A 1 110 ? -24.150 0.668 38.252 1.00 92.69 110 GLN A O 1
ATOM 914 N N . HIS A 1 111 ? -26.222 -0.083 37.781 1.00 91.81 111 HIS A N 1
ATOM 915 C CA . HIS A 1 111 ? -26.341 0.573 36.488 1.00 91.81 111 HIS A CA 1
ATOM 916 C C . HIS A 1 111 ? -26.354 2.102 36.637 1.00 91.81 111 HIS A C 1
ATOM 918 O O . HIS A 1 111 ? -25.666 2.795 35.895 1.00 91.81 111 HIS A O 1
ATOM 924 N N . GLU A 1 112 ? -27.066 2.640 37.631 1.00 92.62 112 GLU A N 1
ATOM 925 C CA . GLU A 1 112 ? -27.092 4.080 37.920 1.00 92.62 112 GLU A CA 1
ATOM 926 C C . GLU A 1 112 ? -25.692 4.621 38.261 1.00 92.62 112 GLU A C 1
ATOM 928 O O . GLU A 1 112 ? -25.215 5.551 37.609 1.00 92.62 112 GLU A O 1
ATOM 933 N N . LYS A 1 113 ? -24.968 3.956 39.173 1.00 92.56 113 LYS A N 1
ATOM 934 C CA . LYS A 1 113 ? -23.574 4.306 39.519 1.00 92.56 113 LYS A CA 1
ATOM 935 C C . LYS A 1 113 ? -22.615 4.192 38.330 1.00 92.56 113 LYS A C 1
ATOM 937 O O . LYS A 1 113 ? -21.690 4.993 38.196 1.00 92.56 113 LYS A O 1
ATOM 942 N N . TYR A 1 114 ? -22.814 3.198 37.464 1.00 89.88 114 TYR A N 1
ATOM 943 C CA . TYR A 1 114 ? -22.023 3.040 36.244 1.00 89.88 114 TYR A CA 1
ATOM 944 C C . TYR A 1 114 ? -22.250 4.203 35.267 1.00 89.88 114 TYR A C 1
ATOM 946 O O . TYR A 1 114 ? -21.282 4.780 34.771 1.00 89.88 114 TYR A O 1
ATOM 954 N N . MET A 1 115 ? -23.503 4.611 35.051 1.00 89.88 115 MET A N 1
ATOM 955 C CA . MET A 1 115 ? -23.831 5.742 34.179 1.00 89.88 115 MET A CA 1
ATOM 956 C C . MET A 1 115 ? -23.283 7.069 34.718 1.00 89.88 115 MET A C 1
ATOM 958 O O . MET A 1 115 ? -22.751 7.869 33.946 1.00 89.88 115 MET A O 1
ATOM 962 N N . GLU A 1 116 ? -23.346 7.298 36.034 1.00 92.38 116 GLU A N 1
ATOM 963 C CA . GLU A 1 116 ? -22.699 8.449 36.681 1.00 92.38 116 GLU A CA 1
ATOM 964 C C . GLU A 1 116 ? -21.187 8.470 36.420 1.00 92.38 116 GLU A C 1
ATOM 966 O O . GLU A 1 116 ? -20.632 9.501 36.025 1.00 92.38 116 GLU A O 1
ATOM 971 N N . TYR A 1 117 ? -20.524 7.318 36.572 1.00 89.75 117 TYR A N 1
ATOM 972 C CA . TYR A 1 117 ? -19.105 7.181 36.266 1.00 89.75 117 TYR A CA 1
ATOM 973 C C . TYR A 1 117 ? -18.812 7.490 34.792 1.00 89.75 117 TYR A C 1
ATOM 975 O O . TYR A 1 117 ? -17.957 8.332 34.519 1.00 89.75 117 TYR A O 1
ATOM 983 N N . CYS A 1 118 ? -19.539 6.902 33.839 1.00 88.00 118 CYS A N 1
ATOM 984 C CA . CYS A 1 118 ? -19.352 7.171 32.409 1.00 88.00 118 CYS A CA 1
ATOM 985 C C . CYS A 1 118 ? -19.520 8.657 32.061 1.00 88.00 118 CYS A C 1
ATOM 987 O O . CYS A 1 118 ? -18.690 9.227 31.351 1.00 88.00 118 CYS A O 1
ATOM 989 N N . ASN A 1 119 ? -20.545 9.313 32.608 1.00 89.75 119 ASN A N 1
ATOM 990 C CA . ASN A 1 119 ? -20.789 10.739 32.389 1.00 89.75 119 ASN A CA 1
ATOM 991 C C . ASN A 1 119 ? -19.671 11.622 32.971 1.00 89.75 119 ASN A C 1
ATOM 993 O O . ASN A 1 119 ? -19.295 12.623 32.356 1.00 89.75 119 ASN A O 1
ATOM 997 N N . SER A 1 120 ? -19.084 11.230 34.109 1.00 91.75 120 SER A N 1
ATOM 998 C CA . SER A 1 120 ? -17.935 11.930 34.703 1.00 91.75 120 SER A CA 1
ATOM 999 C C . SER A 1 120 ? -16.677 11.894 33.825 1.00 91.75 120 SER A C 1
ATOM 1001 O O . SER A 1 120 ? -15.888 12.834 33.852 1.00 91.75 120 SER A O 1
ATOM 1003 N N . GLN A 1 121 ? -16.495 10.837 33.024 1.00 85.31 121 GLN A N 1
ATOM 1004 C CA . GLN A 1 121 ? -15.332 10.690 32.141 1.00 85.31 121 GLN A CA 1
ATOM 1005 C C . GLN A 1 121 ? -15.481 11.472 30.826 1.00 85.31 121 GLN A C 1
ATOM 1007 O O . GLN A 1 121 ? -14.477 11.875 30.247 1.00 85.31 121 GLN A O 1
ATOM 1012 N N . ASN A 1 122 ? -16.714 11.723 30.372 1.00 75.69 122 ASN A N 1
ATOM 1013 C CA . ASN A 1 122 ? -17.005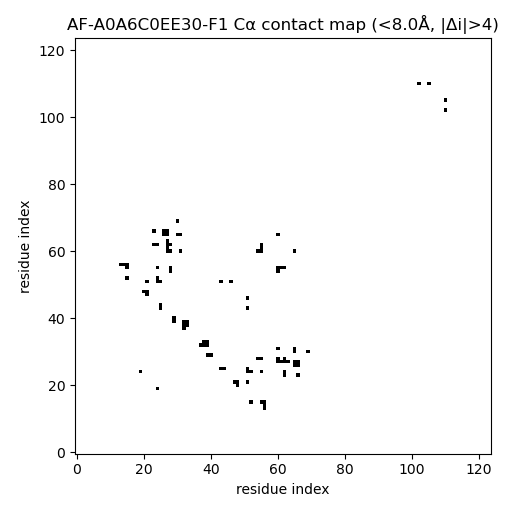 12.453 29.129 1.00 75.69 122 ASN A CA 1
ATOM 1014 C C . ASN A 1 122 ? -17.100 13.980 29.307 1.00 75.69 122 ASN A C 1
ATOM 1016 O O . ASN A 1 122 ? -17.347 14.694 28.339 1.00 75.69 122 ASN A O 1
ATOM 1020 N N . SER A 1 123 ? -16.948 14.479 30.537 1.00 65.50 123 SER A N 1
ATOM 1021 C CA . SER A 1 123 ? -17.133 15.896 30.886 1.00 65.50 123 SER A CA 1
ATOM 1022 C C . SER A 1 123 ? -15.823 16.709 30.917 1.00 65.50 123 SER A C 1
ATOM 1024 O O . SER A 1 123 ? -15.812 17.792 31.499 1.00 65.50 123 SER A O 1
ATOM 1026 N N . ASN A 1 124 ? -14.739 16.205 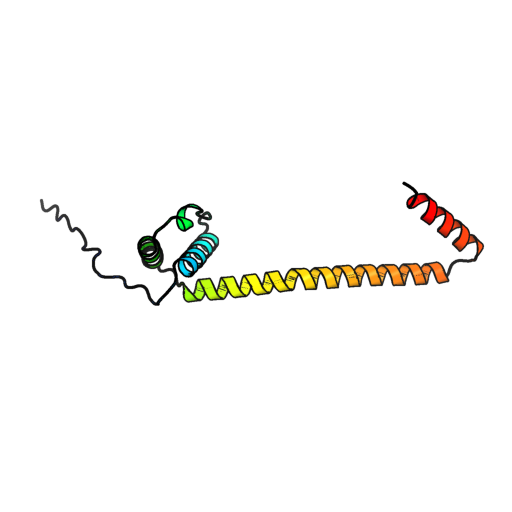30.309 1.00 49.47 124 ASN A N 1
ATOM 1027 C CA . ASN A 1 124 ? -13.444 16.890 30.156 1.00 49.47 124 ASN A CA 1
ATOM 1028 C C . ASN A 1 124 ? -13.158 17.243 28.694 1.00 49.47 124 ASN A C 1
ATOM 1030 O O . ASN A 1 124 ? -13.077 16.299 27.876 1.00 49.47 124 ASN A O 1
#

Mean predicted aligned error: 12.36 Å

Solvent-accessible surface area (backbone atoms only — not comparable to full-atom values): 7491 Å² total; per-residue (Å²): 139,83,83,78,82,76,74,74,69,87,72,67,74,80,69,73,94,73,91,74,55,63,64,54,48,49,53,18,50,45,51,50,26,58,75,70,76,38,75,80,57,79,69,57,79,75,51,54,61,68,61,49,51,51,49,35,54,76,68,69,53,58,49,70,60,39,48,54,49,54,51,54,53,50,52,51,57,64,49,46,57,58,50,51,51,52,52,52,49,54,52,52,53,54,51,51,54,52,48,54,55,54,58,71,71,46,51,73,71,55,46,52,54,48,51,54,51,54,54,64,68,71,74,117